Protein AF-A0A0A6F1X8-F1 (afdb_monomer_lite)

Secondary structure (DSSP, 8-state):
--HHHHHHHHHHSTTHHHHHHHHHHHHHHHHHHHHHHHHHHHHHHHHHHHHHHHHHHHHHHHHHHHHHHHHHHHHHHHHHHHHHHHHHHHHHHHHHHHHSHHHHHHS--HHHHHHHHHHHHHHTTT-TTGGGTT-------TT------

Sequence (149 aa):
MTLAGGFALLRRFWWAVPMIG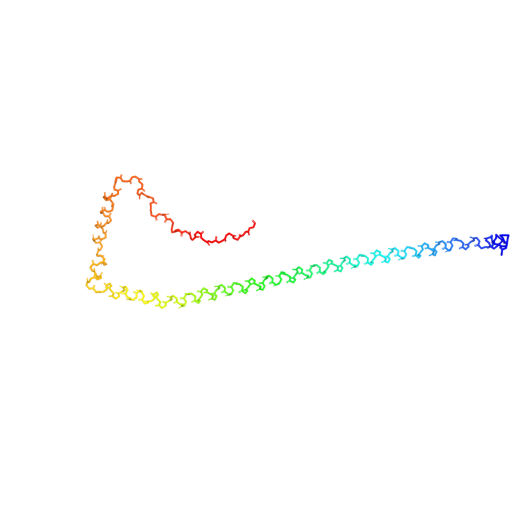LLAGLLLTRETLADRTATLKAERAAWSAEIAKAEQLRAAAETRFAVQQTTALTTFADRLASREPIILRSTDTVRTYAQTAAGRAACLPADRVRGIDALDAELFADDPAGASRGEEAVHGDADAPATGR

Radius of gyration: 46.07 Å; chains: 1; bounding box: 90×44×118 Å

Structure (mmCIF, N/CA/C/O backbone):
data_AF-A0A0A6F1X8-F1
#
_entry.id   AF-A0A0A6F1X8-F1
#
loop_
_atom_site.group_PDB
_atom_site.id
_atom_site.type_symbol
_atom_site.label_atom_id
_atom_site.label_alt_id
_atom_site.label_comp_id
_atom_site.label_asym_id
_atom_site.label_entity_id
_atom_site.label_seq_id
_atom_site.pdbx_PDB_ins_code
_atom_site.Cartn_x
_atom_site.Cartn_y
_atom_site.Cartn_z
_atom_site.occupancy
_atom_site.B_iso_or_equiv
_atom_site.auth_seq_id
_atom_site.auth_comp_id
_atom_site.auth_asym_id
_atom_site.auth_atom_id
_atom_site.pdbx_PDB_model_num
ATOM 1 N N . MET A 1 1 ? 50.960 -1.347 -53.569 1.00 51.81 1 MET A N 1
ATOM 2 C CA . MET A 1 1 ? 49.926 -0.968 -54.558 1.00 51.81 1 MET A CA 1
ATOM 3 C C . MET A 1 1 ? 50.059 0.521 -54.819 1.00 51.81 1 MET A C 1
ATOM 5 O O . MET A 1 1 ? 49.888 1.303 -53.895 1.00 51.81 1 MET A O 1
ATOM 9 N N . THR A 1 2 ? 50.502 0.908 -56.015 1.00 60.81 2 THR A N 1
ATOM 10 C CA . THR A 1 2 ? 50.775 2.311 -56.359 1.00 60.81 2 THR A CA 1
ATOM 11 C C . THR A 1 2 ? 49.469 3.108 -56.425 1.00 60.81 2 THR A C 1
ATOM 13 O O . THR A 1 2 ? 48.476 2.637 -56.981 1.00 60.81 2 THR A O 1
ATOM 16 N N . LEU A 1 3 ? 49.472 4.326 -55.872 1.00 63.28 3 LEU A N 1
ATOM 17 C CA . LEU A 1 3 ? 48.333 5.261 -55.855 1.00 63.28 3 LEU A CA 1
ATOM 18 C C . LEU A 1 3 ? 47.668 5.442 -57.238 1.00 63.28 3 LEU A C 1
ATOM 20 O O . LEU A 1 3 ? 46.455 5.618 -57.325 1.00 63.28 3 LEU A O 1
ATOM 24 N N . ALA A 1 4 ? 48.442 5.309 -58.321 1.00 65.19 4 ALA A N 1
ATOM 25 C CA . ALA A 1 4 ? 47.964 5.390 -59.702 1.00 65.19 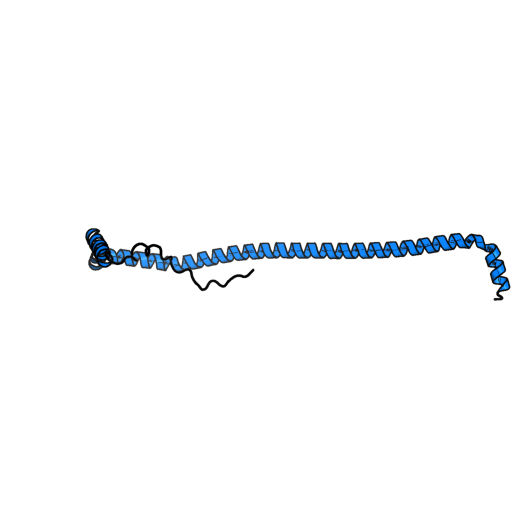4 ALA A CA 1
ATOM 26 C C . ALA A 1 4 ? 46.971 4.273 -60.096 1.00 65.19 4 ALA A C 1
ATOM 28 O O . ALA A 1 4 ? 46.006 4.536 -60.813 1.00 65.19 4 ALA A O 1
ATOM 29 N N . GLY A 1 5 ? 47.156 3.040 -59.607 1.00 67.88 5 GLY A N 1
ATOM 30 C CA . GLY A 1 5 ? 46.242 1.926 -59.896 1.00 67.88 5 GLY A CA 1
ATOM 31 C C . GLY A 1 5 ? 44.902 2.047 -59.160 1.00 67.88 5 GLY A C 1
ATOM 32 O O . GLY A 1 5 ? 43.854 1.709 -59.709 1.00 67.88 5 GLY A O 1
ATOM 33 N N . GLY A 1 6 ? 44.921 2.604 -57.943 1.00 68.56 6 GLY A N 1
ATOM 34 C CA . GLY A 1 6 ? 43.711 2.873 -57.159 1.00 68.56 6 GLY A CA 1
ATOM 35 C C . GLY A 1 6 ? 42.813 3.937 -57.798 1.00 68.56 6 GLY A C 1
ATOM 36 O O . GLY A 1 6 ? 41.596 3.770 -57.853 1.00 68.56 6 GLY A O 1
ATOM 37 N N . PHE A 1 7 ? 43.406 4.990 -58.367 1.00 71.56 7 PHE A N 1
ATOM 38 C CA . PHE A 1 7 ? 42.662 6.067 -59.030 1.00 71.56 7 PHE A CA 1
ATOM 39 C C . PHE A 1 7 ? 41.956 5.608 -60.320 1.00 71.56 7 PHE A C 1
ATOM 41 O O . PHE A 1 7 ? 40.841 6.045 -60.617 1.00 71.56 7 PHE A O 1
ATOM 48 N N . ALA A 1 8 ? 42.566 4.684 -61.071 1.00 73.62 8 ALA A N 1
ATOM 49 C CA . ALA A 1 8 ? 4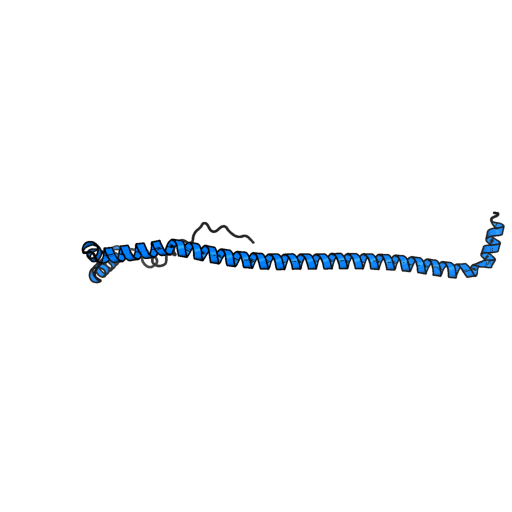1.974 4.117 -62.285 1.00 73.62 8 ALA A CA 1
ATOM 50 C C . ALA A 1 8 ? 40.720 3.270 -61.988 1.00 73.62 8 ALA A C 1
ATOM 52 O O . ALA A 1 8 ? 39.719 3.371 -62.704 1.00 73.62 8 ALA A O 1
ATOM 53 N N . LEU A 1 9 ? 40.744 2.486 -60.904 1.00 69.75 9 LEU A N 1
ATOM 54 C CA . LEU A 1 9 ? 39.585 1.723 -60.425 1.00 69.75 9 LEU A CA 1
ATOM 55 C C . LEU A 1 9 ? 38.486 2.636 -59.869 1.00 69.75 9 LEU A C 1
ATOM 57 O O . LEU A 1 9 ? 37.312 2.431 -60.179 1.00 69.75 9 LEU A O 1
ATOM 61 N N . LEU A 1 10 ? 38.855 3.685 -59.128 1.00 74.94 10 LEU A N 1
ATOM 62 C CA . LEU A 1 10 ? 37.907 4.662 -58.588 1.00 74.94 10 LEU A CA 1
ATOM 63 C C . LEU A 1 10 ? 37.135 5.385 -59.703 1.00 74.94 10 LEU A C 1
ATOM 65 O O . LEU A 1 10 ? 35.918 5.522 -59.618 1.00 74.94 10 LEU A O 1
ATOM 69 N N . ARG A 1 11 ? 37.807 5.766 -60.799 1.00 76.88 11 ARG A N 1
ATOM 70 C CA . ARG A 1 11 ? 37.149 6.362 -61.977 1.00 76.88 11 ARG A CA 1
ATOM 71 C C . ARG A 1 11 ? 36.196 5.384 -62.673 1.00 76.88 11 ARG A C 1
ATOM 73 O O . ARG A 1 11 ? 35.157 5.790 -63.188 1.00 76.88 11 ARG A O 1
ATOM 80 N N . ARG A 1 12 ? 36.537 4.091 -62.693 1.00 77.31 12 ARG A N 1
ATOM 81 C CA . ARG A 1 12 ? 35.732 3.033 -63.328 1.00 77.31 12 ARG A CA 1
ATOM 82 C C . ARG A 1 12 ? 34.473 2.682 -62.526 1.00 77.31 12 ARG A C 1
ATOM 84 O O . ARG A 1 12 ? 33.448 2.375 -63.136 1.00 77.31 12 ARG A O 1
ATOM 91 N N . PHE A 1 13 ? 34.548 2.750 -61.198 1.00 79.94 13 PHE A N 1
ATOM 92 C CA . PHE A 1 13 ? 33.480 2.366 -60.266 1.00 79.94 13 PHE A CA 1
ATOM 93 C C . PHE A 1 13 ? 32.862 3.545 -59.501 1.00 79.94 13 PHE A C 1
ATOM 95 O O . PHE A 1 13 ? 32.162 3.341 -58.515 1.00 79.94 13 PHE A O 1
ATOM 102 N N . TRP A 1 14 ? 33.062 4.784 -59.958 1.00 80.56 14 TRP A N 1
ATOM 103 C CA . TRP A 1 14 ? 32.559 5.978 -59.266 1.00 80.56 14 TRP A CA 1
ATOM 104 C C . TRP A 1 14 ? 31.024 5.980 -59.078 1.00 80.56 14 TRP A C 1
ATOM 106 O O . TRP A 1 14 ? 30.517 6.499 -58.091 1.00 80.56 14 TRP A O 1
ATOM 116 N N . TRP A 1 15 ? 30.285 5.316 -59.970 1.00 83.88 15 TRP A N 1
ATOM 117 C CA . TRP A 1 15 ? 28.833 5.109 -59.892 1.00 83.88 15 TRP A CA 1
ATOM 118 C C . TRP A 1 15 ? 28.400 4.130 -58.786 1.00 83.88 15 TRP A C 1
ATOM 120 O O . TRP A 1 15 ? 27.236 4.132 -58.397 1.00 83.88 15 TRP A O 1
ATOM 130 N N . ALA A 1 16 ? 29.311 3.314 -58.244 1.00 85.19 16 ALA A N 1
ATOM 131 C CA . ALA A 1 16 ? 29.035 2.438 -57.104 1.00 85.19 16 ALA A CA 1
ATOM 132 C C . ALA A 1 16 ? 29.093 3.189 -55.760 1.00 85.19 16 ALA A C 1
ATOM 134 O O . ALA A 1 16 ? 28.493 2.747 -54.783 1.00 85.19 16 ALA A O 1
ATOM 135 N N . VAL A 1 17 ? 29.762 4.347 -55.712 1.00 85.31 17 VAL A N 1
ATOM 136 C CA . VAL A 1 17 ? 29.858 5.207 -54.521 1.00 85.31 17 VAL A CA 1
ATOM 137 C C . VAL A 1 17 ? 28.481 5.607 -53.964 1.00 85.31 17 VAL A C 1
ATOM 139 O O . VAL A 1 17 ? 28.274 5.404 -52.766 1.00 85.31 17 VAL A O 1
ATOM 142 N N . PRO A 1 18 ? 27.504 6.099 -54.759 1.00 87.62 18 PRO A N 1
ATOM 143 C CA . PRO A 1 18 ? 26.174 6.407 -54.230 1.00 87.62 18 PRO A CA 1
ATOM 144 C C . PRO A 1 18 ? 25.439 5.165 -53.705 1.00 87.62 18 PRO A C 1
ATOM 146 O O . PRO A 1 18 ? 24.773 5.252 -52.678 1.00 87.62 18 PRO A O 1
ATOM 149 N N . MET A 1 19 ? 25.596 3.997 -54.341 1.00 89.56 19 MET A N 1
ATOM 150 C CA . MET A 1 19 ? 24.977 2.749 -53.868 1.00 89.56 19 MET A CA 1
ATOM 151 C C . MET A 1 19 ? 25.560 2.284 -52.530 1.00 89.56 19 MET A C 1
ATOM 153 O O . MET A 1 19 ? 24.812 1.868 -51.645 1.00 89.56 19 MET A O 1
ATOM 157 N N . ILE A 1 20 ? 26.879 2.396 -52.351 1.00 90.38 20 ILE A N 1
ATOM 158 C CA . ILE A 1 20 ? 27.543 2.097 -51.075 1.00 90.38 20 ILE A CA 1
ATOM 159 C C . ILE A 1 20 ? 27.103 3.098 -49.999 1.00 90.38 20 ILE A C 1
ATOM 161 O O . ILE A 1 20 ? 26.813 2.690 -48.878 1.00 90.38 20 ILE A O 1
ATOM 165 N N . GLY A 1 21 ? 26.984 4.385 -50.341 1.00 90.38 21 GLY A N 1
ATOM 166 C CA . GLY A 1 21 ? 26.470 5.412 -49.431 1.00 90.38 21 GLY A CA 1
ATOM 167 C C . GLY A 1 21 ? 25.035 5.136 -48.972 1.00 90.38 21 GLY A C 1
ATOM 168 O O . GLY A 1 21 ? 24.741 5.245 -47.784 1.00 90.38 21 GLY A O 1
ATOM 169 N N . LEU A 1 22 ? 24.158 4.707 -49.886 1.00 92.50 22 LEU A N 1
ATOM 170 C CA . LEU A 1 22 ? 22.786 4.309 -49.556 1.00 92.50 22 LEU A CA 1
ATOM 171 C C . LEU A 1 22 ? 22.745 3.067 -48.659 1.00 92.50 22 LEU A C 1
ATOM 173 O O . LEU A 1 22 ? 21.994 3.052 -47.687 1.00 92.50 22 LEU A O 1
ATOM 177 N N . LEU A 1 23 ? 23.564 2.049 -48.941 1.00 93.56 23 LEU A N 1
ATOM 178 C CA . LEU A 1 23 ? 23.674 0.857 -48.093 1.00 93.56 23 LEU A CA 1
ATOM 179 C C . LEU A 1 23 ? 24.173 1.203 -46.687 1.00 93.56 23 LEU A C 1
ATOM 181 O O . LEU A 1 23 ? 23.582 0.756 -45.707 1.00 93.56 23 LEU A O 1
ATOM 185 N N . ALA A 1 24 ? 25.214 2.030 -46.582 1.00 92.75 24 ALA A N 1
ATOM 186 C CA . ALA A 1 24 ? 25.735 2.489 -45.299 1.00 92.75 24 ALA A CA 1
ATOM 187 C C . ALA A 1 24 ? 24.686 3.307 -44.526 1.00 92.75 24 ALA A C 1
ATOM 189 O O . ALA A 1 24 ? 24.455 3.055 -43.345 1.00 92.75 24 ALA A O 1
ATOM 190 N N . GLY A 1 25 ? 23.986 4.227 -45.197 1.00 91.94 25 GLY A N 1
ATOM 191 C CA . GLY A 1 25 ? 22.889 4.990 -44.596 1.00 91.94 25 GLY A CA 1
ATOM 192 C C . GLY A 1 25 ? 21.735 4.100 -44.121 1.00 91.94 25 GLY A C 1
ATOM 193 O O . GLY A 1 25 ? 21.184 4.312 -43.040 1.00 91.94 25 GLY A O 1
ATOM 194 N N . LEU A 1 26 ? 21.396 3.057 -44.881 1.00 93.81 26 LEU A N 1
ATOM 195 C CA . LEU A 1 26 ? 20.362 2.093 -44.508 1.00 93.81 26 LEU A CA 1
ATOM 196 C C . LEU A 1 26 ? 20.770 1.243 -43.294 1.00 93.81 26 LEU A C 1
ATOM 198 O O . LEU A 1 26 ? 19.931 0.952 -42.445 1.00 93.81 26 LEU A O 1
ATOM 202 N N . LEU A 1 27 ? 22.046 0.868 -43.179 1.00 92.62 27 LEU A N 1
ATOM 203 C CA . LEU A 1 27 ? 22.554 0.152 -42.006 1.00 92.62 27 LEU A CA 1
ATOM 204 C C . LEU A 1 27 ? 22.524 1.038 -40.754 1.00 92.62 27 LEU A C 1
ATOM 206 O O . LEU A 1 27 ? 21.942 0.637 -39.749 1.00 92.62 27 LEU A O 1
ATOM 210 N N . LEU A 1 28 ? 23.023 2.273 -40.845 1.00 91.75 28 LEU A N 1
ATOM 211 C CA . LEU A 1 28 ? 23.018 3.221 -39.722 1.00 91.75 28 LEU A CA 1
ATOM 212 C C . LEU A 1 28 ? 21.596 3.550 -39.244 1.00 91.75 28 LEU A C 1
ATOM 214 O O . LEU A 1 28 ? 21.311 3.607 -38.046 1.00 91.75 28 LEU A O 1
ATOM 218 N N . THR A 1 29 ? 20.660 3.746 -40.174 1.00 92.19 29 THR A N 1
ATOM 219 C CA . THR A 1 29 ? 19.255 3.996 -39.815 1.00 92.19 29 THR A CA 1
ATOM 220 C C . THR A 1 29 ? 18.595 2.770 -39.187 1.00 92.19 29 THR A C 1
ATOM 222 O O . THR A 1 29 ? 17.791 2.917 -38.270 1.00 92.19 29 THR A O 1
ATOM 225 N N . ARG A 1 30 ? 18.955 1.552 -39.606 1.00 93.06 30 ARG A N 1
ATOM 226 C CA . ARG A 1 30 ? 18.463 0.321 -38.971 1.00 93.06 30 ARG A CA 1
ATOM 227 C C . ARG A 1 30 ? 18.988 0.135 -37.556 1.00 93.06 30 ARG A C 1
ATOM 229 O O . ARG A 1 30 ? 18.195 -0.217 -36.688 1.00 93.06 30 ARG A O 1
ATOM 236 N N . GLU A 1 31 ? 20.269 0.391 -37.319 1.00 90.88 31 GLU A N 1
ATOM 237 C CA . GLU A 1 31 ? 20.866 0.305 -35.980 1.00 90.88 31 GLU A CA 1
ATOM 238 C C . GLU A 1 31 ? 20.232 1.323 -35.030 1.00 90.88 31 GLU A C 1
ATOM 240 O O . GLU A 1 31 ? 19.719 0.957 -33.977 1.00 90.88 31 GLU A O 1
ATOM 245 N N . THR A 1 32 ? 20.123 2.583 -35.456 1.00 90.81 32 THR A N 1
ATOM 246 C CA . THR A 1 32 ? 19.490 3.631 -34.635 1.00 90.81 32 THR A CA 1
ATOM 247 C C . THR A 1 32 ? 18.010 3.361 -34.352 1.00 90.81 32 THR A C 1
ATOM 249 O O . THR A 1 32 ? 17.517 3.681 -33.268 1.00 90.81 32 THR A O 1
ATOM 252 N N . LEU A 1 33 ? 17.278 2.761 -35.298 1.00 92.06 33 LEU A N 1
ATOM 253 C CA . LEU A 1 33 ? 15.909 2.306 -35.057 1.00 92.06 33 LEU A CA 1
ATOM 254 C C . LEU A 1 33 ? 15.870 1.124 -34.083 1.00 92.06 33 LEU A C 1
ATOM 256 O O . LEU A 1 33 ? 15.033 1.126 -33.179 1.00 92.06 33 LEU A O 1
ATOM 260 N N . ALA A 1 34 ? 16.763 0.144 -34.231 1.00 93.44 34 ALA A N 1
ATOM 261 C CA . ALA A 1 34 ? 16.851 -0.997 -33.327 1.00 93.44 34 ALA A CA 1
ATOM 262 C C . ALA A 1 34 ? 17.110 -0.535 -31.887 1.00 93.44 34 ALA A C 1
ATOM 264 O O . ALA A 1 34 ? 16.333 -0.897 -31.001 1.00 93.44 34 ALA A O 1
ATOM 265 N N . ASP A 1 35 ? 18.081 0.355 -31.679 1.00 93.31 35 ASP A N 1
ATOM 266 C CA . ASP A 1 35 ? 18.409 0.918 -30.367 1.00 93.31 35 ASP A CA 1
ATOM 267 C C . ASP A 1 35 ? 17.214 1.641 -29.743 1.00 93.31 35 ASP A C 1
ATOM 269 O O . ASP A 1 35 ? 16.809 1.335 -28.623 1.00 93.31 35 ASP A O 1
ATOM 273 N N . ARG A 1 36 ? 16.560 2.541 -30.490 1.00 93.06 36 ARG A N 1
ATOM 274 C CA . ARG A 1 36 ? 15.372 3.255 -29.989 1.00 93.06 36 ARG A CA 1
ATOM 275 C C . ARG A 1 36 ? 14.239 2.300 -29.630 1.00 93.06 36 ARG A C 1
ATOM 277 O O . ARG A 1 36 ? 13.578 2.482 -28.610 1.00 93.06 36 ARG A O 1
ATOM 284 N N . THR A 1 37 ? 13.999 1.279 -30.453 1.00 95.06 37 THR A N 1
ATOM 285 C CA . THR A 1 37 ? 12.957 0.288 -30.153 1.00 95.06 37 THR A CA 1
ATOM 286 C C . THR A 1 37 ? 13.312 -0.579 -28.950 1.00 95.06 37 THR A C 1
ATOM 288 O O . THR A 1 37 ? 12.406 -0.950 -28.204 1.00 95.06 37 THR A O 1
ATOM 291 N N . ALA A 1 38 ? 14.594 -0.881 -28.734 1.00 94.69 38 ALA A N 1
ATOM 292 C CA . ALA A 1 38 ? 15.065 -1.602 -27.559 1.00 94.69 38 ALA A CA 1
ATOM 293 C C . ALA A 1 38 ? 14.863 -0.766 -26.289 1.00 94.69 38 ALA A C 1
ATOM 295 O O . ALA A 1 38 ? 14.270 -1.266 -25.333 1.00 94.69 38 ALA A O 1
ATOM 296 N N . THR A 1 39 ? 15.235 0.517 -26.312 1.00 95.06 39 THR A N 1
ATOM 297 C CA . THR A 1 39 ? 15.028 1.440 -25.186 1.00 95.06 39 THR A CA 1
ATOM 298 C C . THR A 1 39 ? 13.548 1.596 -24.852 1.00 95.06 39 THR A C 1
ATOM 300 O O . THR A 1 39 ? 13.155 1.374 -23.713 1.00 95.06 39 THR A O 1
ATOM 303 N N . LEU A 1 40 ? 12.690 1.854 -25.846 1.00 95.44 40 LEU A N 1
ATOM 304 C CA . LEU A 1 40 ? 11.245 1.981 -25.612 1.00 95.44 40 LEU A CA 1
ATOM 305 C C . LEU A 1 40 ? 10.616 0.685 -25.080 1.00 95.44 40 LEU A C 1
ATOM 307 O O . LEU A 1 40 ? 9.675 0.728 -24.286 1.00 95.44 40 LEU A O 1
ATOM 311 N N . LYS A 1 41 ? 11.103 -0.485 -25.515 1.00 96.00 41 LYS A N 1
ATOM 312 C CA . LYS A 1 41 ? 10.662 -1.774 -24.961 1.00 96.00 41 LYS A CA 1
ATOM 313 C C . LYS A 1 41 ? 11.104 -1.933 -23.509 1.00 96.00 41 LYS A C 1
ATOM 315 O O . LYS A 1 41 ? 10.295 -2.380 -22.701 1.00 96.00 41 LYS A O 1
ATOM 320 N N . ALA A 1 42 ? 12.340 -1.561 -23.184 1.00 95.56 42 ALA A N 1
ATOM 321 C CA . ALA A 1 42 ? 12.860 -1.613 -21.822 1.00 95.56 42 ALA A CA 1
ATOM 322 C C . ALA A 1 42 ? 12.089 -0.667 -20.888 1.00 95.56 42 ALA A C 1
ATOM 324 O O . ALA A 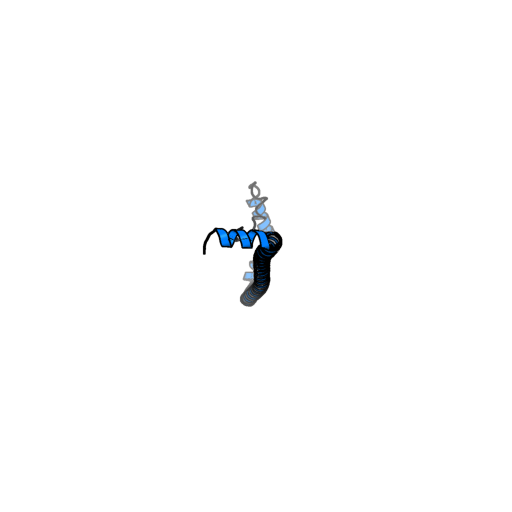1 42 ? 11.669 -1.088 -19.813 1.00 95.56 42 ALA A O 1
ATOM 325 N N . GLU A 1 43 ? 11.814 0.563 -21.326 1.00 96.00 43 GLU A N 1
ATOM 326 C CA . GLU A 1 43 ? 11.013 1.538 -20.575 1.00 96.00 43 GLU A CA 1
ATOM 327 C C . GLU A 1 43 ? 9.584 1.042 -20.339 1.00 96.00 43 GLU A C 1
ATOM 329 O O . GLU A 1 43 ? 9.094 1.077 -19.211 1.00 96.00 43 GLU A O 1
ATOM 334 N N . ARG A 1 44 ? 8.918 0.503 -21.371 1.00 96.56 44 ARG A N 1
ATOM 335 C CA . ARG A 1 44 ? 7.576 -0.082 -21.210 1.00 96.56 44 ARG A CA 1
ATOM 336 C C . ARG A 1 44 ? 7.577 -1.281 -20.272 1.00 96.56 44 ARG A C 1
ATOM 338 O O . ARG A 1 44 ? 6.655 -1.414 -19.472 1.00 96.56 44 ARG A O 1
ATOM 345 N N . ALA A 1 45 ? 8.589 -2.142 -20.361 1.00 96.06 45 ALA A N 1
ATOM 346 C CA . ALA A 1 45 ? 8.721 -3.286 -19.469 1.00 96.06 45 ALA A CA 1
ATOM 347 C C . ALA A 1 45 ? 8.911 -2.825 -18.016 1.00 96.06 45 ALA A C 1
ATOM 349 O O . ALA A 1 45 ? 8.203 -3.312 -17.134 1.00 96.06 45 ALA A O 1
ATOM 350 N N . ALA A 1 46 ? 9.783 -1.841 -17.777 1.00 95.94 46 ALA A N 1
ATOM 351 C CA . ALA A 1 46 ? 9.996 -1.251 -16.458 1.00 95.94 46 ALA A CA 1
ATOM 352 C C . ALA A 1 46 ? 8.703 -0.640 -15.898 1.00 95.94 46 ALA A C 1
ATOM 354 O O . ALA A 1 46 ? 8.289 -0.996 -14.796 1.00 95.94 46 ALA A O 1
ATOM 355 N N . TRP A 1 47 ? 8.004 0.173 -16.694 1.00 95.00 47 TRP A N 1
ATOM 356 C CA . TRP A 1 47 ? 6.742 0.792 -16.287 1.00 95.00 47 TRP A CA 1
ATOM 357 C C . TRP A 1 47 ? 5.648 -0.244 -15.993 1.00 95.00 47 TRP A C 1
ATOM 359 O O . TRP A 1 47 ? 4.958 -0.162 -14.979 1.00 95.00 47 TRP A O 1
ATOM 369 N N . SER A 1 48 ? 5.528 -1.283 -16.826 1.00 96.19 48 SER A N 1
ATOM 370 C CA . SER A 1 48 ? 4.575 -2.374 -16.579 1.00 96.19 48 SER A CA 1
ATOM 371 C C . SER A 1 48 ? 4.900 -3.162 -15.305 1.00 96.19 48 SER A C 1
ATOM 373 O O . SER A 1 48 ? 3.993 -3.545 -14.567 1.00 96.19 48 SER A O 1
ATOM 375 N N . ALA A 1 49 ? 6.187 -3.357 -15.001 1.00 96.25 49 ALA A N 1
ATOM 376 C CA . ALA A 1 49 ? 6.621 -4.017 -13.778 1.00 96.25 49 ALA A CA 1
ATOM 377 C C . ALA A 1 49 ? 6.347 -3.153 -12.537 1.00 96.25 49 ALA A C 1
ATOM 379 O O . ALA A 1 49 ? 5.996 -3.690 -11.487 1.00 96.25 49 ALA A O 1
ATOM 380 N N . GLU A 1 50 ? 6.480 -1.830 -12.640 1.00 96.06 50 GLU A N 1
ATOM 381 C CA . GLU A 1 50 ? 6.115 -0.897 -11.569 1.00 96.06 50 GLU A CA 1
ATOM 382 C C . GLU A 1 50 ? 4.611 -0.910 -11.289 1.00 96.06 50 GLU A C 1
ATOM 384 O O . GLU A 1 50 ? 4.217 -0.993 -10.125 1.00 96.06 50 GLU A O 1
ATOM 389 N N . ILE A 1 51 ? 3.775 -0.921 -12.332 1.00 96.25 51 ILE A N 1
ATOM 390 C CA . ILE A 1 51 ? 2.318 -1.053 -12.181 1.00 96.25 51 ILE A CA 1
ATOM 391 C C . ILE A 1 51 ? 1.966 -2.374 -11.507 1.00 96.25 51 ILE A C 1
ATOM 393 O O . ILE A 1 51 ? 1.245 -2.372 -10.512 1.00 96.25 51 ILE A O 1
ATOM 397 N N . ALA A 1 52 ? 2.522 -3.490 -11.984 1.00 96.56 52 ALA A N 1
ATOM 398 C CA . ALA A 1 52 ? 2.257 -4.803 -11.402 1.00 96.56 52 ALA A CA 1
ATOM 399 C C . ALA A 1 52 ? 2.667 -4.867 -9.919 1.00 96.56 52 ALA A C 1
ATOM 401 O O . ALA A 1 52 ? 1.935 -5.408 -9.089 1.00 96.56 52 ALA A O 1
ATOM 402 N N . LYS A 1 53 ? 3.808 -4.267 -9.550 1.00 96.00 53 LYS A N 1
ATOM 403 C CA . LYS A 1 53 ? 4.222 -4.140 -8.142 1.00 96.00 53 LYS A CA 1
ATOM 404 C C . LYS A 1 53 ? 3.251 -3.273 -7.341 1.00 96.00 53 LYS A C 1
ATOM 406 O O . LYS A 1 53 ? 2.907 -3.633 -6.218 1.00 96.00 53 LYS A O 1
ATOM 411 N N . ALA A 1 54 ? 2.800 -2.148 -7.892 1.00 95.06 54 ALA A N 1
ATOM 412 C CA . ALA A 1 54 ? 1.842 -1.273 -7.223 1.00 95.06 54 ALA A CA 1
ATOM 413 C C . ALA A 1 54 ? 0.491 -1.972 -6.994 1.00 95.06 54 ALA A C 1
ATOM 415 O O . ALA A 1 54 ? -0.085 -1.850 -5.914 1.00 95.06 54 ALA A O 1
ATOM 416 N N . GLU A 1 55 ? 0.009 -2.747 -7.966 1.00 96.62 55 GLU A N 1
ATOM 417 C CA . GLU A 1 55 ? -1.203 -3.564 -7.833 1.00 96.62 55 GLU A CA 1
ATOM 418 C C . GLU A 1 55 ? -1.044 -4.651 -6.766 1.00 96.62 55 GLU A C 1
ATOM 420 O O . GLU A 1 55 ? -1.916 -4.798 -5.909 1.00 96.62 55 GLU A O 1
ATOM 425 N N . GLN A 1 56 ? 0.097 -5.347 -6.739 1.00 96.06 56 GLN A N 1
ATOM 426 C CA . GLN A 1 56 ? 0.402 -6.316 -5.682 1.00 96.06 56 GLN A CA 1
ATOM 427 C C . GLN A 1 56 ? 0.407 -5.669 -4.293 1.00 96.06 56 GLN A C 1
ATOM 429 O O . GLN A 1 56 ? -0.144 -6.236 -3.350 1.00 96.06 56 GLN A O 1
ATOM 434 N N . LEU A 1 57 ? 0.990 -4.474 -4.155 1.00 96.25 57 LEU A N 1
ATOM 435 C CA . LEU A 1 57 ? 0.992 -3.737 -2.890 1.00 96.25 57 LEU A CA 1
ATOM 436 C C . LEU A 1 57 ? -0.419 -3.316 -2.467 1.00 96.25 57 LEU A C 1
ATOM 438 O O . LEU A 1 57 ? -0.735 -3.405 -1.281 1.00 96.25 57 LEU A O 1
ATOM 442 N N . ARG A 1 58 ? -1.276 -2.904 -3.410 1.00 95.62 58 ARG A N 1
ATOM 443 C CA . ARG A 1 58 ? -2.686 -2.580 -3.131 1.00 95.62 58 ARG A CA 1
ATOM 444 C C . ARG A 1 58 ? -3.458 -3.809 -2.656 1.00 95.62 58 ARG A C 1
ATOM 446 O O . ARG A 1 58 ? -4.037 -3.761 -1.577 1.00 95.62 58 ARG A O 1
ATOM 453 N N . ALA A 1 59 ? -3.370 -4.929 -3.371 1.00 95.31 59 ALA A N 1
ATOM 454 C CA . ALA A 1 59 ? -4.025 -6.175 -2.967 1.00 95.31 59 ALA A CA 1
ATOM 455 C C . ALA A 1 59 ? -3.510 -6.687 -1.603 1.00 95.31 59 ALA A C 1
ATOM 457 O O . ALA A 1 59 ? -4.277 -7.141 -0.749 1.00 95.31 59 ALA A O 1
ATOM 458 N N . ALA A 1 60 ? -2.205 -6.565 -1.346 1.00 95.56 60 ALA A N 1
ATOM 459 C CA . ALA A 1 60 ? -1.618 -6.902 -0.050 1.00 95.56 60 ALA A CA 1
ATOM 460 C C . ALA A 1 60 ? -2.100 -5.963 1.073 1.00 95.56 60 ALA A C 1
ATOM 462 O O . ALA A 1 60 ? -2.271 -6.396 2.212 1.00 95.56 60 ALA A O 1
ATOM 463 N N . ALA A 1 61 ? -2.327 -4.682 0.779 1.00 94.38 61 ALA A N 1
ATOM 464 C CA . ALA A 1 61 ? -2.871 -3.734 1.746 1.00 94.38 61 ALA A CA 1
ATOM 465 C C . ALA A 1 61 ? -4.348 -4.027 2.055 1.00 94.38 61 ALA A C 1
ATOM 467 O O . ALA A 1 61 ? -4.725 -4.051 3.225 1.00 94.38 61 ALA A O 1
ATOM 468 N N . GLU A 1 62 ? -5.159 -4.320 1.037 1.00 96.00 62 GLU A N 1
ATOM 469 C CA . GLU A 1 62 ? -6.575 -4.683 1.191 1.00 96.00 62 GLU A CA 1
ATOM 470 C C . GLU A 1 62 ? -6.749 -5.949 2.039 1.00 96.00 62 GLU A C 1
ATOM 472 O O . GLU A 1 62 ? -7.539 -5.968 2.984 1.00 96.00 62 GLU A O 1
ATOM 477 N N . THR A 1 63 ? -5.952 -6.986 1.769 1.00 94.81 63 THR A N 1
ATOM 478 C CA . THR A 1 63 ? -5.980 -8.233 2.553 1.00 94.81 63 THR A CA 1
ATOM 479 C C . THR A 1 63 ? -5.554 -8.007 4.003 1.00 94.81 63 THR A C 1
ATOM 481 O O . THR A 1 63 ? -6.219 -8.489 4.920 1.00 94.81 63 THR A O 1
ATOM 484 N N . ARG A 1 64 ? -4.495 -7.222 4.247 1.00 93.62 64 ARG A N 1
ATOM 485 C CA . ARG A 1 64 ? -4.080 -6.846 5.611 1.00 93.62 64 ARG A CA 1
ATOM 486 C C . ARG A 1 64 ? -5.161 -6.059 6.339 1.00 93.62 64 ARG A C 1
ATOM 488 O O . ARG A 1 64 ? -5.394 -6.320 7.514 1.00 93.62 64 ARG A O 1
ATOM 495 N N . PHE A 1 65 ? -5.820 -5.127 5.660 1.00 93.50 65 PHE A N 1
ATOM 496 C CA . PHE A 1 65 ? -6.886 -4.330 6.257 1.00 93.50 65 PHE A CA 1
ATOM 497 C C . PHE A 1 65 ? -8.096 -5.192 6.632 1.00 93.50 65 PHE A C 1
ATOM 499 O O . PHE A 1 65 ? -8.624 -5.053 7.735 1.00 93.50 65 PHE A O 1
ATOM 506 N N . ALA A 1 66 ? -8.483 -6.141 5.774 1.00 92.31 66 ALA A N 1
ATOM 507 C CA . ALA A 1 66 ? -9.534 -7.106 6.090 1.00 92.31 66 ALA A CA 1
ATOM 508 C C . ALA A 1 66 ? -9.178 -7.949 7.328 1.00 92.31 66 ALA A C 1
ATOM 510 O O . ALA A 1 66 ? -9.984 -8.055 8.250 1.00 92.31 66 ALA A O 1
ATOM 511 N N . VAL A 1 67 ? -7.947 -8.471 7.401 1.00 94.56 67 VAL A N 1
ATOM 512 C CA . VAL A 1 67 ? -7.465 -9.237 8.566 1.00 94.56 67 VAL A CA 1
ATOM 513 C C . VAL A 1 67 ? -7.440 -8.384 9.836 1.00 94.56 67 VAL A C 1
ATOM 515 O O . VAL A 1 67 ? -7.807 -8.861 10.910 1.00 94.56 67 VAL A O 1
ATOM 518 N N . GLN A 1 68 ? -7.030 -7.119 9.742 1.00 92.06 68 GLN A N 1
ATOM 519 C CA . GLN A 1 68 ? -7.036 -6.203 10.885 1.00 92.06 68 GLN A CA 1
ATOM 520 C C . GLN A 1 68 ? -8.454 -5.959 11.404 1.00 92.06 68 GLN A C 1
ATOM 522 O O . GLN A 1 68 ? -8.669 -6.032 12.613 1.00 92.06 68 GLN A O 1
ATOM 527 N N . GLN A 1 69 ? -9.427 -5.738 10.515 1.00 94.06 69 GLN A N 1
ATOM 528 C CA . GLN A 1 69 ? -10.828 -5.577 10.910 1.00 94.06 69 GLN A CA 1
ATOM 529 C C . GLN A 1 69 ? -11.371 -6.825 11.603 1.00 94.06 69 GLN A C 1
ATOM 531 O O . GLN A 1 69 ? -11.952 -6.721 12.684 1.00 94.06 69 GLN A O 1
ATOM 536 N N . THR A 1 70 ? -11.151 -8.010 11.026 1.00 93.44 70 THR A N 1
ATOM 537 C CA . THR A 1 70 ? -11.632 -9.254 11.638 1.00 93.44 70 THR A CA 1
ATOM 538 C C . THR A 1 70 ? -10.971 -9.489 12.991 1.00 93.44 70 THR A C 1
ATOM 540 O O . THR A 1 70 ? -11.658 -9.835 13.942 1.00 93.44 70 THR A O 1
ATOM 543 N N . THR A 1 71 ? -9.668 -9.220 13.111 1.00 93.88 71 THR A N 1
ATOM 544 C CA . THR A 1 71 ? -8.921 -9.369 14.372 1.00 93.88 71 THR A CA 1
ATOM 545 C C . THR A 1 71 ? -9.405 -8.390 15.444 1.00 93.88 71 THR A C 1
ATOM 547 O O . THR A 1 71 ? -9.499 -8.741 16.621 1.00 93.88 71 THR A O 1
ATOM 550 N N . ALA A 1 72 ? -9.731 -7.154 15.060 1.00 91.50 72 ALA A N 1
ATOM 551 C CA . ALA A 1 72 ? -10.280 -6.165 15.981 1.00 91.50 72 ALA A CA 1
ATOM 552 C C . ALA A 1 72 ? -11.658 -6.599 16.504 1.00 91.50 72 ALA A C 1
ATOM 554 O O . ALA A 1 72 ? -11.906 -6.533 17.709 1.00 91.50 72 ALA A O 1
ATOM 555 N N . LEU A 1 73 ? -12.524 -7.104 15.617 1.00 93.75 73 LEU A N 1
ATOM 556 C CA . LEU A 1 73 ? -13.846 -7.610 15.988 1.00 93.75 73 LEU A CA 1
ATOM 557 C C . LEU A 1 73 ? -13.760 -8.836 16.902 1.00 93.75 73 LEU A C 1
ATOM 559 O O . LEU A 1 73 ? -14.461 -8.878 17.912 1.00 93.75 73 LEU A O 1
ATOM 563 N N . THR A 1 74 ? -12.883 -9.799 16.602 1.00 93.81 74 THR A N 1
ATOM 564 C CA . THR A 1 74 ? -12.694 -10.977 17.464 1.00 93.81 74 THR A CA 1
ATOM 565 C C . THR A 1 74 ? -12.164 -10.569 18.833 1.00 93.81 74 THR A C 1
ATOM 567 O O . THR A 1 74 ? -12.721 -10.968 19.848 1.00 93.81 74 THR A O 1
ATOM 570 N N . THR A 1 75 ? -11.174 -9.674 18.878 1.00 93.75 75 THR A N 1
ATOM 571 C CA . THR A 1 75 ? -10.620 -9.168 20.143 1.00 93.75 75 THR A CA 1
ATOM 572 C C . THR A 1 75 ? -11.683 -8.453 20.980 1.00 93.75 75 THR A C 1
ATOM 574 O O . THR A 1 75 ? -11.714 -8.595 22.203 1.00 93.75 75 THR A O 1
ATOM 577 N N . PHE A 1 76 ? -12.560 -7.667 20.348 1.00 91.50 76 PHE A N 1
ATOM 578 C CA . PHE A 1 76 ? -13.663 -7.012 21.047 1.00 91.50 76 PHE A CA 1
ATOM 579 C C . PHE A 1 76 ? -14.669 -8.031 21.595 1.00 91.50 76 PHE A C 1
ATOM 581 O O . PHE A 1 76 ? -15.055 -7.931 22.760 1.00 91.50 76 PHE A O 1
ATOM 588 N N . ALA A 1 77 ? -15.043 -9.032 20.794 1.00 94.25 77 ALA A N 1
ATOM 589 C CA . ALA A 1 77 ? -15.934 -10.106 21.222 1.00 94.25 77 ALA A CA 1
ATOM 590 C C . ALA A 1 77 ? -15.349 -10.894 22.408 1.00 94.25 77 ALA A C 1
ATOM 592 O O . ALA A 1 77 ? -16.051 -11.115 23.392 1.00 94.25 77 ALA A O 1
ATOM 593 N N . ASP A 1 78 ? -14.054 -11.215 22.380 1.00 94.31 78 ASP A N 1
ATOM 594 C CA . ASP A 1 78 ? -13.362 -11.913 23.473 1.00 94.31 78 ASP A CA 1
ATOM 595 C C . ASP A 1 78 ? -13.332 -11.077 24.765 1.00 94.31 78 ASP A C 1
ATOM 597 O O . ASP A 1 78 ? -13.563 -11.573 25.877 1.00 94.31 78 ASP A O 1
ATOM 601 N N . ARG A 1 79 ? -13.090 -9.764 24.644 1.00 92.00 79 ARG A N 1
ATOM 602 C CA . ARG A 1 79 ? -13.162 -8.833 25.783 1.00 92.00 79 ARG A CA 1
ATOM 603 C C . ARG A 1 79 ? -14.577 -8.720 26.346 1.00 92.00 79 ARG A C 1
ATOM 605 O O . ARG A 1 79 ? -14.729 -8.572 27.556 1.00 92.00 79 ARG A O 1
ATOM 612 N N . LEU A 1 80 ? -15.602 -8.774 25.500 1.00 92.62 80 LEU A N 1
ATOM 613 C CA . LEU A 1 80 ? -16.988 -8.743 25.954 1.00 92.62 80 LEU A CA 1
ATOM 614 C C . LEU A 1 80 ? -17.351 -10.047 26.670 1.00 92.62 80 LEU A C 1
ATOM 616 O O . LEU A 1 80 ? -17.822 -9.995 27.804 1.00 92.62 80 LEU A O 1
ATOM 620 N N . ALA A 1 81 ? -17.035 -11.195 26.068 1.00 93.50 81 ALA A N 1
ATOM 621 C CA . ALA A 1 81 ? -17.297 -12.515 26.636 1.00 93.50 81 ALA A CA 1
ATOM 622 C C . ALA A 1 81 ? -16.601 -12.717 27.994 1.00 93.50 81 ALA A C 1
ATOM 624 O O . ALA A 1 81 ? -17.169 -13.305 28.911 1.00 93.50 81 ALA A O 1
ATOM 625 N N . SER A 1 82 ? -15.387 -12.182 28.167 1.00 91.50 82 SER A N 1
ATOM 626 C CA . SER A 1 82 ? -14.680 -12.232 29.457 1.00 91.50 82 SER A CA 1
ATOM 627 C C . SER A 1 82 ? -15.278 -11.310 30.529 1.00 91.50 82 SER A C 1
ATOM 629 O O . SER A 1 82 ? -15.176 -11.614 31.720 1.00 91.50 82 SER A O 1
ATOM 631 N N . ARG A 1 83 ? -15.924 -10.201 30.142 1.00 91.69 83 ARG A N 1
ATOM 632 C CA . ARG A 1 83 ? -16.544 -9.237 31.073 1.00 91.69 83 ARG A CA 1
ATOM 633 C C . ARG A 1 83 ? -17.995 -9.563 31.408 1.00 91.69 83 ARG A C 1
ATOM 635 O O . ARG A 1 83 ? -18.428 -9.268 32.520 1.00 91.69 83 ARG A O 1
ATOM 642 N N . GLU A 1 84 ? -18.727 -10.186 30.493 1.00 92.25 84 GLU A N 1
ATOM 643 C CA . GLU A 1 84 ? -20.127 -10.579 30.661 1.00 92.25 84 GLU A CA 1
ATOM 644 C C . GLU A 1 84 ? -20.423 -11.293 31.997 1.00 92.25 84 GLU A C 1
ATOM 646 O O . GLU A 1 84 ? -21.303 -10.824 32.722 1.00 92.25 84 GLU A O 1
ATOM 651 N N . PRO A 1 85 ? -19.675 -12.329 32.434 1.00 92.12 85 PRO A N 1
ATOM 652 C CA . PRO A 1 85 ? -19.962 -12.988 33.710 1.00 92.12 85 PRO A CA 1
ATOM 653 C C . PRO A 1 85 ? -19.744 -12.075 34.923 1.00 92.12 85 PRO A C 1
ATOM 655 O O . PRO A 1 85 ? -20.426 -12.227 35.937 1.00 92.12 85 PRO A O 1
ATOM 658 N N . ILE A 1 86 ? -18.814 -11.118 34.839 1.00 88.12 86 ILE A N 1
ATOM 659 C CA . ILE A 1 86 ? -18.567 -10.141 35.908 1.00 88.12 86 ILE A CA 1
ATOM 660 C C . ILE A 1 86 ? -19.724 -9.148 35.970 1.00 88.12 86 ILE A C 1
ATOM 662 O O . ILE A 1 86 ? -20.213 -8.871 37.062 1.00 88.12 86 ILE A O 1
ATOM 666 N N . ILE A 1 87 ? -20.183 -8.656 34.817 1.00 83.81 87 ILE A N 1
ATOM 667 C CA . ILE A 1 87 ? -21.316 -7.728 34.712 1.00 83.81 87 ILE A CA 1
ATOM 668 C C . ILE A 1 87 ? -22.598 -8.389 35.233 1.00 83.81 87 ILE A C 1
ATOM 670 O O . ILE A 1 87 ? -23.334 -7.786 36.015 1.00 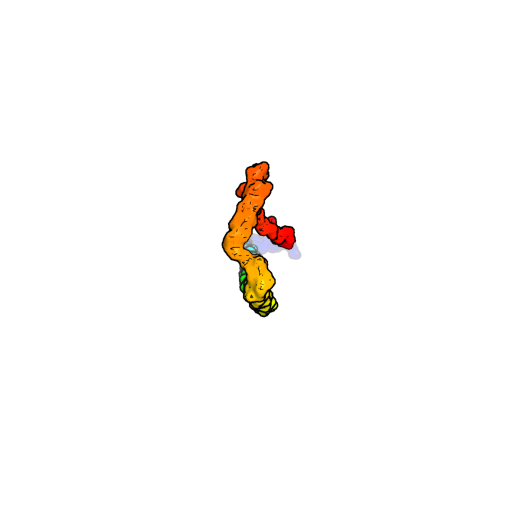83.81 87 ILE A O 1
ATOM 674 N N . LEU A 1 88 ? -22.856 -9.641 34.849 1.00 91.56 88 LEU A N 1
ATOM 675 C CA . LEU A 1 88 ? -24.013 -10.393 35.336 1.00 91.56 88 LEU A CA 1
ATOM 676 C C . LEU A 1 88 ? -23.930 -10.618 36.849 1.00 91.56 88 LEU A C 1
ATOM 678 O O . LEU A 1 88 ? -24.897 -10.344 37.559 1.00 91.56 88 LEU A O 1
ATOM 682 N N . ARG A 1 89 ? -22.766 -11.042 37.363 1.00 90.81 89 ARG A N 1
ATOM 683 C CA . ARG A 1 89 ? -22.563 -11.250 38.803 1.00 90.81 89 ARG A CA 1
ATOM 684 C C . ARG A 1 89 ? -22.708 -9.950 39.590 1.00 90.81 89 ARG A C 1
ATOM 686 O O . ARG A 1 89 ? -23.392 -9.948 40.606 1.00 90.81 89 ARG A O 1
ATOM 693 N N . SER A 1 90 ? -22.100 -8.851 39.144 1.00 84.00 90 SER A N 1
ATOM 694 C CA . SER A 1 90 ? -22.193 -7.567 39.845 1.00 84.00 90 SER A CA 1
ATOM 695 C C . SER A 1 90 ? -23.637 -7.067 39.873 1.00 84.00 90 SER A C 1
ATOM 697 O O . SER A 1 90 ? -24.143 -6.722 40.940 1.00 84.00 90 SER A O 1
ATOM 699 N N . THR A 1 91 ? -24.348 -7.145 38.748 1.00 88.06 91 THR A N 1
ATOM 700 C CA . THR A 1 91 ? -25.762 -6.750 38.661 1.00 88.06 91 THR A CA 1
ATOM 701 C C . THR A 1 91 ? -26.636 -7.584 39.595 1.00 88.06 91 THR A C 1
ATOM 703 O O . THR A 1 91 ? -27.483 -7.038 40.305 1.00 88.06 91 THR A O 1
ATOM 706 N N . ASP A 1 92 ? -26.418 -8.898 39.638 1.00 90.12 92 ASP A N 1
ATOM 707 C CA . ASP A 1 92 ? -27.198 -9.790 40.493 1.00 90.12 92 ASP A CA 1
ATOM 708 C C . ASP A 1 92 ? -26.891 -9.582 41.983 1.00 90.12 92 ASP A C 1
ATOM 710 O O . ASP A 1 92 ? -27.802 -9.539 42.812 1.00 90.12 92 ASP A O 1
ATOM 714 N N . THR A 1 93 ? -25.623 -9.333 42.333 1.00 85.06 93 THR A N 1
ATOM 715 C CA . THR A 1 93 ? -25.246 -8.973 43.710 1.00 85.06 93 THR A CA 1
ATOM 716 C C . THR A 1 93 ? -25.863 -7.647 44.150 1.00 85.06 93 THR A C 1
ATOM 718 O O . THR A 1 93 ? -26.391 -7.573 45.258 1.00 85.06 93 THR A O 1
ATOM 721 N N . VAL A 1 94 ? -25.887 -6.624 43.285 1.00 84.94 94 VAL A N 1
ATOM 722 C CA . VAL A 1 94 ? -26.550 -5.341 43.572 1.00 84.94 94 VAL A CA 1
ATOM 723 C C . VAL A 1 94 ? -28.053 -5.539 43.743 1.00 84.94 94 VAL A C 1
ATOM 725 O O . VAL A 1 94 ? -28.623 -5.030 44.706 1.00 84.94 94 VAL A O 1
ATOM 728 N N . ARG A 1 95 ? -28.700 -6.324 42.871 1.00 85.75 95 ARG A N 1
ATOM 729 C CA . ARG A 1 95 ? -30.132 -6.644 42.986 1.00 85.75 95 ARG A CA 1
ATOM 730 C C . ARG A 1 95 ? -30.442 -7.364 44.297 1.00 85.75 95 ARG A C 1
ATOM 732 O O . ARG A 1 95 ? -31.381 -6.987 44.993 1.00 85.75 95 ARG A O 1
ATOM 739 N N . THR A 1 96 ? -29.641 -8.367 44.641 1.00 84.31 96 THR A N 1
ATOM 740 C CA . THR A 1 96 ? -29.795 -9.144 45.877 1.00 84.31 96 THR A CA 1
ATOM 741 C C . THR A 1 96 ? -29.606 -8.251 47.101 1.00 84.31 96 THR A C 1
ATOM 743 O O . THR A 1 96 ? -30.429 -8.271 48.015 1.00 84.31 96 THR A O 1
ATOM 746 N N . TYR A 1 97 ? -28.574 -7.402 47.101 1.00 79.75 97 TYR A N 1
ATOM 747 C CA . TYR A 1 97 ? -28.340 -6.443 48.176 1.00 79.75 97 TYR A CA 1
ATOM 748 C C . TYR A 1 97 ? -29.494 -5.442 48.306 1.00 79.75 97 TYR A C 1
ATOM 750 O O . TYR A 1 97 ? -29.992 -5.238 49.412 1.00 79.75 97 TYR A O 1
ATOM 758 N N . ALA A 1 98 ? -29.986 -4.885 47.196 1.00 79.06 98 ALA A N 1
ATOM 759 C CA . ALA A 1 98 ? -31.100 -3.937 47.174 1.00 79.06 98 ALA A CA 1
ATOM 760 C C . ALA A 1 98 ? -32.413 -4.521 47.726 1.00 79.06 98 ALA A C 1
ATOM 762 O O . ALA A 1 98 ? -33.247 -3.769 48.218 1.00 79.06 98 ALA A O 1
ATOM 763 N N . GLN A 1 99 ? -32.601 -5.845 47.694 1.00 81.44 99 GLN A N 1
ATOM 764 C CA . GLN A 1 99 ? -33.765 -6.515 48.294 1.00 81.44 99 GLN A CA 1
ATOM 765 C C . GLN A 1 99 ? -33.659 -6.657 49.825 1.00 81.44 99 GLN A C 1
ATOM 767 O O . GLN A 1 99 ? -34.678 -6.800 50.512 1.00 81.44 99 GLN A O 1
ATOM 772 N N . THR A 1 100 ? -32.452 -6.578 50.395 1.00 82.44 100 THR A N 1
ATOM 773 C CA . THR A 1 100 ? -32.245 -6.641 51.852 1.00 82.44 100 THR A CA 1
ATOM 774 C C . THR A 1 100 ? -32.789 -5.394 52.559 1.00 82.44 100 THR A C 1
ATOM 776 O O . THR A 1 100 ? -32.995 -4.351 51.947 1.00 82.44 100 THR A O 1
ATOM 779 N N . ALA A 1 101 ? -33.031 -5.466 53.873 1.00 75.56 101 ALA A N 1
ATOM 780 C CA . ALA A 1 101 ? -33.510 -4.309 54.641 1.00 75.56 101 ALA A CA 1
ATOM 781 C C . ALA A 1 101 ? -32.512 -3.131 54.637 1.00 75.56 101 ALA A C 1
ATOM 783 O O . ALA A 1 101 ? -32.928 -1.981 54.533 1.00 75.56 101 ALA A O 1
ATOM 784 N N . ALA A 1 102 ? -31.205 -3.419 54.688 1.00 73.25 102 ALA A N 1
ATOM 785 C CA . ALA A 1 102 ? -30.147 -2.411 54.617 1.00 73.25 102 ALA A CA 1
ATOM 786 C C . ALA A 1 102 ? -30.035 -1.788 53.213 1.00 73.25 102 ALA A C 1
ATOM 788 O O . ALA A 1 102 ? -29.948 -0.568 53.086 1.00 73.25 102 ALA A O 1
ATOM 789 N N . GLY A 1 103 ? -30.117 -2.606 52.158 1.00 67.31 103 GLY A N 1
ATOM 790 C CA . GLY A 1 103 ? -30.124 -2.124 50.776 1.00 67.31 103 GLY A CA 1
ATOM 791 C C . GLY A 1 103 ? -31.373 -1.312 50.433 1.00 67.31 103 GLY A C 1
ATOM 792 O O . GLY A 1 103 ? -31.244 -0.241 49.855 1.00 67.31 103 GLY A O 1
ATOM 793 N N . ARG A 1 104 ? -32.566 -1.730 50.880 1.00 67.94 104 ARG A N 1
ATOM 794 C CA . ARG A 1 104 ? -33.810 -0.947 50.731 1.00 67.94 104 ARG A CA 1
ATOM 795 C C . ARG A 1 104 ? -33.779 0.391 51.470 1.00 67.94 104 ARG A C 1
ATOM 797 O O . ARG A 1 104 ? -34.440 1.327 51.046 1.00 67.94 104 ARG A O 1
ATOM 804 N N . ALA A 1 105 ? -33.031 0.497 52.568 1.00 65.69 105 ALA A N 1
ATOM 805 C CA . ALA A 1 105 ? -32.859 1.762 53.281 1.00 65.69 105 ALA A CA 1
ATOM 806 C C . ALA A 1 105 ? -31.906 2.739 52.557 1.00 65.69 105 ALA A C 1
ATOM 808 O O . ALA A 1 105 ? -32.020 3.951 52.771 1.00 65.69 105 ALA A O 1
ATOM 809 N N . ALA A 1 106 ? -30.991 2.217 51.725 1.00 63.31 106 ALA A N 1
ATOM 810 C CA . ALA A 1 106 ? -30.041 2.973 50.902 1.00 63.31 106 ALA A CA 1
ATOM 811 C C . ALA A 1 106 ? -30.575 3.279 49.487 1.00 63.31 106 ALA A C 1
ATOM 813 O O . ALA A 1 106 ? -30.316 4.357 48.960 1.00 63.31 106 ALA A O 1
ATOM 814 N N . CYS A 1 107 ? -31.361 2.380 48.885 1.00 59.69 107 CYS A N 1
ATOM 815 C CA . CYS A 1 107 ? -32.176 2.646 47.698 1.00 59.69 107 CYS A CA 1
ATOM 816 C C . CYS A 1 107 ? -33.379 3.498 48.122 1.00 59.69 107 CYS A C 1
ATOM 818 O O . CYS A 1 107 ? -34.434 2.988 48.490 1.00 59.69 107 CYS A O 1
ATOM 820 N N . LEU A 1 108 ? -33.169 4.808 48.163 1.00 60.25 108 LEU A N 1
ATOM 821 C CA . LEU A 1 108 ? -34.085 5.766 48.764 1.00 60.25 108 LEU A CA 1
ATOM 822 C C . LEU A 1 108 ? -35.482 5.767 48.114 1.00 60.25 108 LEU A C 1
ATOM 824 O O . LEU A 1 108 ? -35.575 5.748 46.887 1.00 60.25 108 LEU A O 1
ATOM 828 N N . PRO A 1 109 ? -36.579 5.874 48.893 1.00 59.41 109 PRO A N 1
ATOM 829 C CA . PRO A 1 109 ? -37.866 6.293 48.342 1.00 59.41 109 PRO A CA 1
ATOM 830 C C . PRO A 1 109 ? -37.733 7.703 47.744 1.00 59.41 109 PRO A C 1
ATOM 832 O O . PRO A 1 109 ? -36.928 8.502 48.227 1.00 59.41 109 PRO A O 1
ATOM 835 N N . ALA A 1 110 ? -38.528 8.012 46.713 1.00 58.72 110 ALA A N 1
ATOM 836 C CA . ALA A 1 110 ? -38.461 9.264 45.943 1.00 58.72 110 ALA A CA 1
ATOM 837 C C . ALA A 1 110 ? -38.414 10.539 46.812 1.00 58.72 110 ALA A C 1
ATOM 839 O O . ALA A 1 110 ? -37.783 11.522 46.432 1.00 58.72 110 ALA A O 1
ATOM 840 N N . ASP A 1 111 ? -39.008 10.505 48.006 1.00 55.09 111 ASP A N 1
ATOM 841 C CA . ASP A 1 111 ? -38.996 11.621 48.954 1.00 55.09 111 ASP A CA 1
ATOM 842 C C . ASP A 1 111 ? -37.608 11.936 49.529 1.00 55.09 111 ASP A C 1
ATOM 844 O O . ASP A 1 111 ? -37.299 13.102 49.763 1.00 55.09 111 ASP A O 1
ATOM 848 N N . ARG A 1 112 ? -36.733 10.938 49.726 1.00 58.47 112 ARG A N 1
ATOM 849 C CA . ARG A 1 112 ? -35.367 11.200 50.217 1.00 58.47 112 ARG A CA 1
ATOM 850 C C . ARG A 1 112 ? -34.429 11.641 49.083 1.00 58.47 112 ARG A C 1
ATOM 852 O O . ARG A 1 112 ? -33.507 12.394 49.359 1.00 58.47 112 ARG A O 1
ATOM 859 N N . VAL A 1 113 ? -34.700 11.254 47.829 1.00 63.81 113 VAL A N 1
ATOM 860 C CA . VAL A 1 113 ? -34.018 11.820 46.643 1.00 63.81 113 VAL A CA 1
ATOM 861 C C . VAL A 1 113 ? -34.397 13.291 46.476 1.00 63.81 113 VAL A C 1
ATOM 863 O O . VAL A 1 113 ? -33.508 14.125 46.415 1.00 63.81 113 VAL A O 1
ATOM 866 N N . ARG A 1 114 ? -35.692 13.633 46.582 1.00 62.78 114 ARG A N 1
ATOM 867 C CA . ARG A 1 114 ? -36.148 15.036 46.621 1.00 62.78 114 ARG A CA 1
ATOM 868 C C . ARG A 1 114 ? -35.512 15.846 47.747 1.00 62.78 114 ARG A C 1
ATOM 870 O O . ARG A 1 114 ? -35.239 17.020 47.555 1.00 62.78 114 ARG A O 1
ATOM 877 N N . GLY A 1 115 ? -35.295 15.238 48.914 1.00 67.00 115 GLY A N 1
ATOM 878 C CA . GLY A 1 115 ? -34.597 15.888 50.025 1.00 67.00 115 GLY A CA 1
ATOM 879 C C . GLY A 1 115 ? -33.116 16.154 49.739 1.00 67.00 115 GLY A C 1
ATOM 880 O O . GLY A 1 115 ? -32.606 17.180 50.168 1.00 67.00 115 GLY A O 1
ATOM 881 N N . ILE A 1 116 ? -32.439 15.266 49.004 1.00 66.00 116 ILE A N 1
ATOM 882 C CA . ILE A 1 116 ? -31.053 15.481 48.563 1.00 66.00 116 ILE A CA 1
ATOM 883 C C . ILE A 1 116 ? -31.009 16.535 47.458 1.00 66.00 116 ILE A C 1
ATOM 885 O O . ILE A 1 116 ? -30.214 17.451 47.575 1.00 66.00 116 ILE A O 1
ATOM 889 N N . ASP A 1 117 ? -31.892 16.471 46.459 1.00 68.25 117 ASP A N 1
ATOM 890 C CA . ASP A 1 117 ? -31.974 17.478 45.392 1.00 68.25 117 ASP A CA 1
ATOM 891 C C . ASP A 1 117 ? -32.297 18.873 45.956 1.00 68.25 117 ASP A C 1
ATOM 893 O O . ASP A 1 117 ? -31.749 19.873 45.502 1.00 68.25 117 ASP A O 1
ATOM 897 N N . ALA A 1 118 ? -33.167 18.950 46.971 1.00 73.88 118 ALA A N 1
ATOM 898 C CA . ALA A 1 118 ? -33.472 20.196 47.672 1.00 73.88 118 ALA A CA 1
ATOM 899 C C . ALA A 1 118 ? -32.274 20.702 48.489 1.00 73.88 118 ALA A C 1
ATOM 901 O O . ALA A 1 118 ? -31.977 21.890 48.450 1.00 73.88 118 ALA A O 1
ATOM 902 N N . LEU A 1 119 ? -31.561 19.810 49.183 1.00 73.94 119 LEU A N 1
ATOM 903 C CA . LEU A 1 119 ? -30.356 20.161 49.936 1.00 73.94 119 LEU A CA 1
ATOM 904 C C . LEU A 1 119 ? -29.208 20.598 49.015 1.00 73.94 119 LEU A C 1
ATOM 906 O O . LEU A 1 119 ? -28.466 21.506 49.362 1.00 73.94 119 LEU A O 1
ATOM 910 N N . ASP A 1 120 ? -29.072 19.970 47.850 1.00 74.06 120 ASP A N 1
ATOM 911 C CA . ASP A 1 120 ? -28.102 20.321 46.811 1.00 74.06 120 ASP A CA 1
ATOM 912 C C . ASP A 1 120 ? -28.439 21.695 46.216 1.00 74.06 120 ASP A C 1
ATOM 914 O O . ASP A 1 120 ? -27.591 22.584 46.163 1.00 74.06 120 ASP A O 1
ATOM 918 N N . ALA A 1 121 ? -29.716 21.924 45.891 1.00 75.12 121 ALA A N 1
ATOM 919 C CA . ALA A 1 121 ? -30.203 23.223 45.442 1.00 75.12 121 ALA A CA 1
ATOM 920 C C . ALA A 1 121 ? -29.991 24.328 46.490 1.00 75.12 121 ALA A C 1
ATOM 922 O O . ALA A 1 121 ? -29.646 25.443 46.115 1.00 75.12 121 ALA A O 1
ATOM 923 N N . GLU A 1 122 ? -30.164 24.037 47.783 1.00 76.62 122 GLU A N 1
ATOM 924 C CA . GLU A 1 122 ? -29.883 24.977 48.878 1.00 76.62 122 GLU A CA 1
ATOM 925 C C . GLU A 1 122 ? -28.379 25.224 49.062 1.00 76.62 122 GLU A C 1
ATOM 927 O O . GLU A 1 122 ? -27.962 26.363 49.265 1.00 76.62 122 GLU A O 1
ATOM 932 N N . LEU A 1 123 ? -27.552 24.181 48.963 1.00 76.56 123 LEU A N 1
ATOM 933 C CA . LEU A 1 123 ? -26.104 24.271 49.158 1.00 76.56 123 LEU A CA 1
ATOM 934 C C . LEU A 1 123 ? -25.410 25.043 48.027 1.00 76.56 123 LEU A C 1
ATOM 936 O O . LEU A 1 123 ? -24.401 25.706 48.267 1.00 76.56 123 LEU A O 1
ATOM 940 N N . PHE A 1 124 ? -25.963 24.979 46.815 1.00 71.12 124 PHE A N 1
ATOM 941 C CA . PHE A 1 124 ? -25.443 25.654 45.625 1.00 71.12 124 PHE A CA 1
ATOM 942 C C . PHE A 1 124 ? -26.283 26.864 45.180 1.00 71.12 124 PHE A C 1
ATOM 944 O O . PHE A 1 124 ? -26.003 27.437 44.129 1.00 71.12 124 PHE A O 1
ATOM 951 N N . ALA A 1 125 ? -27.269 27.299 45.977 1.00 69.62 125 ALA A N 1
ATOM 952 C CA . ALA A 1 125 ? -28.147 28.434 45.659 1.00 69.62 125 ALA A CA 1
ATOM 953 C C . ALA A 1 125 ? -27.387 29.753 45.421 1.00 69.62 125 ALA A C 1
ATOM 955 O O . ALA A 1 125 ? -27.828 30.585 44.628 1.00 69.62 125 ALA A O 1
ATOM 956 N N . ASP A 1 126 ? -26.239 29.919 46.082 1.00 61.97 126 ASP A N 1
ATOM 957 C CA . ASP A 1 126 ? -25.403 31.121 46.021 1.00 61.97 126 ASP A CA 1
ATOM 958 C C . ASP A 1 126 ? -24.120 30.936 45.183 1.00 61.97 126 ASP A C 1
ATOM 960 O O . ASP A 1 126 ? -23.289 31.846 45.127 1.00 61.97 126 ASP A O 1
ATOM 964 N N . ASP A 1 127 ? -23.932 29.784 44.519 1.00 58.62 127 ASP A N 1
ATOM 965 C CA . ASP A 1 127 ? -22.765 29.531 43.662 1.00 58.62 127 ASP A CA 1
ATOM 966 C C . ASP A 1 127 ? -23.091 29.824 42.179 1.00 58.62 127 ASP A C 1
ATOM 968 O O . ASP A 1 127 ? -23.723 29.005 41.501 1.00 58.62 127 ASP A O 1
ATOM 972 N N . PRO A 1 128 ? -22.643 30.964 41.609 1.00 57.44 128 PRO A N 1
ATOM 973 C CA . PRO A 1 128 ? -22.912 31.307 40.212 1.00 57.44 128 PRO A CA 1
ATOM 974 C C . PRO A 1 128 ? -22.221 30.371 39.202 1.00 57.44 128 PRO A C 1
ATOM 976 O O . PRO A 1 128 ? -22.454 30.507 38.000 1.00 57.44 128 PRO A O 1
ATOM 979 N N . ALA A 1 129 ? -21.382 29.426 39.648 1.00 57.56 129 ALA A N 1
ATOM 980 C CA . ALA A 1 129 ? -20.727 28.433 38.793 1.00 57.56 129 ALA A CA 1
ATOM 981 C C . ALA A 1 129 ? -21.484 27.088 38.684 1.00 57.56 129 ALA A C 1
ATOM 983 O O . ALA A 1 129 ? -21.046 26.203 37.942 1.00 57.56 129 ALA A O 1
ATOM 984 N N . GLY A 1 130 ? -22.608 26.911 39.391 1.00 51.28 130 GLY A N 1
ATOM 985 C CA . GLY A 1 130 ? -23.317 25.626 39.497 1.00 51.28 130 GLY A CA 1
ATOM 986 C C . GLY A 1 130 ? -24.141 25.196 38.274 1.00 51.28 130 GLY A C 1
ATOM 987 O O . GLY A 1 130 ? -24.462 24.018 38.140 1.00 51.28 130 GLY A O 1
ATOM 988 N N . ALA A 1 131 ? -24.459 26.098 37.341 1.00 51.53 131 ALA A N 1
ATOM 989 C CA . ALA A 1 131 ? -25.402 25.798 36.255 1.00 51.53 131 ALA A CA 1
ATOM 990 C C . ALA A 1 131 ? -24.830 24.955 35.090 1.00 51.53 131 ALA A C 1
ATOM 992 O O . ALA A 1 131 ? -25.591 24.555 34.212 1.00 51.53 131 ALA A O 1
ATOM 993 N N . SER A 1 132 ? -23.523 24.661 35.067 1.00 49.50 132 SER A N 1
ATOM 994 C CA . SER A 1 132 ? -22.864 24.075 33.880 1.00 49.50 132 SER A CA 1
ATOM 995 C C . SER A 1 132 ? -22.161 22.735 34.118 1.00 49.50 132 SER A C 1
ATOM 997 O O . SER A 1 132 ? -21.627 22.156 33.175 1.00 49.50 132 SER A O 1
ATOM 999 N N . ARG A 1 133 ? -22.125 22.209 35.350 1.00 50.84 133 ARG A N 1
ATOM 1000 C CA . ARG A 1 133 ? -21.269 21.049 35.687 1.00 50.84 133 ARG A CA 1
ATOM 1001 C C . ARG A 1 133 ? -21.921 19.675 35.444 1.00 50.84 133 ARG A C 1
ATOM 1003 O O . ARG A 1 133 ? -21.374 18.655 35.843 1.00 50.84 133 ARG A O 1
ATOM 1010 N N . GLY A 1 134 ? -23.071 19.638 34.766 1.00 47.88 134 GLY A N 1
ATOM 1011 C CA . GLY A 1 134 ? -23.705 18.399 34.288 1.00 47.88 134 GLY A CA 1
ATOM 1012 C C . GLY A 1 134 ? -23.174 17.898 32.937 1.00 47.88 134 GLY A C 1
ATOM 1013 O O . GLY A 1 134 ? -23.454 16.765 32.559 1.00 47.88 134 GLY A O 1
ATOM 1014 N N . GLU A 1 135 ? -22.393 18.719 32.227 1.00 46.47 135 GLU A N 1
ATOM 1015 C CA . GLU A 1 135 ? -21.802 18.395 30.919 1.00 46.47 135 GLU A CA 1
ATOM 1016 C C . GLU A 1 135 ? -20.266 18.365 30.956 1.00 46.47 135 GLU A C 1
ATOM 1018 O O . GLU A 1 135 ? -19.618 18.470 29.914 1.00 46.47 135 GLU A O 1
ATOM 1023 N N . GLU A 1 136 ? -19.651 18.213 32.137 1.00 45.69 136 GLU A N 1
ATOM 1024 C CA . GLU A 1 136 ? -18.215 17.930 32.216 1.00 45.69 136 GLU A CA 1
ATOM 1025 C C . GLU A 1 136 ? -17.998 16.521 31.649 1.00 45.69 136 GLU A C 1
ATOM 1027 O O . GLU A 1 136 ? -18.180 15.500 32.317 1.00 45.69 136 GLU A O 1
ATOM 1032 N N . ALA A 1 137 ? -17.727 16.498 30.347 1.00 48.19 137 ALA A N 1
ATOM 1033 C CA . ALA A 1 137 ? -17.488 15.322 29.547 1.00 48.19 137 ALA A CA 1
ATOM 1034 C C . ALA A 1 137 ? -16.556 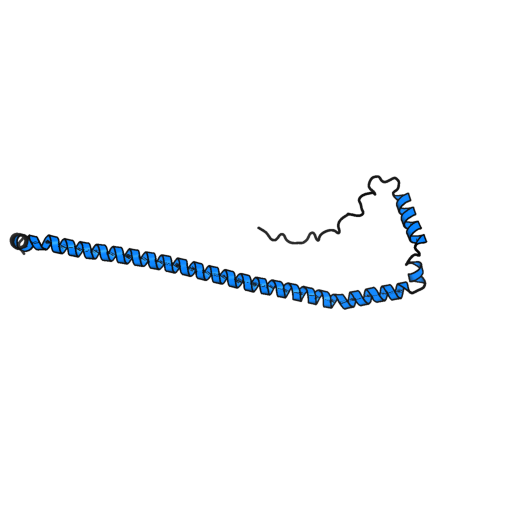14.368 30.293 1.00 48.19 137 ALA A C 1
ATOM 1036 O O . ALA A 1 137 ? -15.455 14.740 30.701 1.00 48.19 137 ALA A O 1
ATOM 1037 N N . VAL A 1 138 ? -17.019 13.125 30.432 1.00 47.62 138 VAL A N 1
ATOM 1038 C CA . VAL A 1 138 ? -16.204 11.955 30.758 1.00 47.62 138 VAL A CA 1
ATOM 1039 C C . VAL A 1 138 ? -14.844 12.128 30.089 1.00 47.62 138 VAL A C 1
ATOM 1041 O O . VAL A 1 138 ? -14.779 12.188 28.861 1.00 47.62 138 VAL A O 1
ATOM 1044 N N . HIS A 1 139 ? -13.792 12.286 30.899 1.00 48.25 139 HIS A N 1
ATOM 1045 C CA . HIS A 1 139 ? -12.428 12.482 30.423 1.00 48.25 139 HIS A CA 1
ATOM 1046 C C . HIS A 1 139 ? -12.131 11.471 29.311 1.00 48.25 139 HIS A C 1
ATOM 1048 O O . HIS A 1 139 ? -12.116 10.263 29.550 1.00 48.25 139 HIS A O 1
ATOM 1054 N N . GLY A 1 140 ? -11.951 11.965 28.085 1.00 46.12 140 GLY A N 1
ATOM 1055 C CA . GLY A 1 140 ? -11.452 11.145 26.993 1.00 46.12 140 GLY A CA 1
ATOM 1056 C C . GLY A 1 140 ? -10.060 10.658 27.371 1.00 46.12 140 GLY A C 1
ATOM 1057 O O . GLY A 1 140 ? -9.234 11.469 27.790 1.00 46.12 140 GLY A O 1
ATOM 1058 N N . ASP A 1 141 ? -9.829 9.349 27.258 1.00 47.22 141 ASP A N 1
ATOM 1059 C CA . ASP A 1 141 ? -8.520 8.721 27.440 1.00 47.22 141 ASP A CA 1
ATOM 1060 C C . ASP A 1 141 ? -7.435 9.562 26.746 1.00 47.22 141 ASP A C 1
ATOM 1062 O O . ASP A 1 141 ? -7.350 9.614 25.518 1.00 47.22 141 ASP A O 1
ATOM 1066 N N . ALA A 1 142 ? -6.603 10.232 27.544 1.00 51.88 142 ALA A N 1
ATOM 1067 C CA . ALA A 1 142 ? -5.531 11.104 27.068 1.00 51.88 142 ALA A CA 1
ATOM 1068 C C . ALA A 1 142 ? -4.317 10.327 26.513 1.00 51.88 142 ALA A C 1
ATOM 1070 O O . ALA A 1 142 ? -3.333 10.942 26.116 1.00 51.88 142 ALA A O 1
ATOM 1071 N N . ASP A 1 143 ? -4.397 8.994 26.440 1.00 52.69 143 ASP A N 1
ATOM 1072 C CA . ASP A 1 143 ? -3.301 8.107 26.027 1.00 52.69 143 ASP A CA 1
ATOM 1073 C C . ASP A 1 143 ? -3.512 7.439 24.656 1.00 52.69 143 ASP A C 1
ATOM 1075 O O . ASP A 1 143 ? -2.860 6.445 24.331 1.00 52.69 143 ASP A O 1
ATOM 1079 N N . ALA A 1 144 ? -4.384 7.972 23.795 1.00 50.25 144 ALA A N 1
ATOM 1080 C CA . ALA A 1 144 ? -4.409 7.538 22.398 1.00 50.25 144 ALA A CA 1
ATOM 1081 C C . ALA A 1 144 ? -3.167 8.089 21.657 1.00 50.25 144 ALA A C 1
ATOM 1083 O O . ALA A 1 144 ? -3.067 9.305 21.466 1.00 50.25 144 ALA A O 1
ATOM 1084 N N . PRO A 1 145 ? -2.210 7.248 21.206 1.00 48.34 145 PRO A N 1
ATOM 1085 C CA . PRO A 1 145 ? -1.065 7.733 20.447 1.00 48.34 145 PRO A CA 1
ATOM 1086 C C . PRO A 1 145 ? -1.538 8.356 19.130 1.00 48.34 145 PRO A C 1
ATOM 1088 O O . PRO A 1 145 ? -2.315 7.753 18.387 1.00 48.34 145 PRO A O 1
ATOM 1091 N N . ALA A 1 146 ? -1.034 9.555 18.826 1.00 52.47 146 ALA A N 1
ATOM 1092 C CA . ALA A 1 146 ? -1.282 10.237 17.565 1.00 52.47 146 ALA A CA 1
ATOM 1093 C C . ALA A 1 146 ? -0.778 9.376 16.396 1.00 52.47 146 ALA A C 1
ATOM 1095 O O . ALA A 1 146 ? 0.420 9.297 16.119 1.00 52.47 146 ALA A O 1
ATOM 1096 N N . THR A 1 147 ? -1.698 8.720 15.691 1.00 54.75 147 THR A N 1
ATOM 1097 C CA . THR A 1 147 ? -1.413 8.149 14.376 1.00 54.75 147 THR A CA 1
ATOM 1098 C C . THR A 1 147 ? -1.214 9.306 13.409 1.00 54.75 147 THR A C 1
ATOM 1100 O O . THR A 1 147 ? -2.161 10.021 13.082 1.00 54.75 147 THR A O 1
ATOM 1103 N N . GLY A 1 148 ? 0.043 9.516 13.029 1.00 51.38 148 GLY A N 1
ATOM 1104 C CA . GLY A 1 148 ? 0.477 10.642 12.222 1.00 51.38 148 GLY A CA 1
ATOM 1105 C C . GLY A 1 148 ? -0.164 10.722 10.840 1.00 51.38 148 GLY A C 1
ATOM 1106 O O . GLY A 1 148 ? -0.614 9.730 10.256 1.00 51.38 148 GLY A O 1
ATOM 1107 N N . ARG A 1 149 ? -0.116 11.937 10.306 1.00 39.53 149 ARG A N 1
ATOM 1108 C CA . ARG A 1 149 ? 0.012 12.201 8.882 1.00 39.53 149 ARG A CA 1
ATOM 1109 C C . ARG A 1 149 ? 0.856 13.454 8.699 1.00 39.53 149 ARG A C 1
ATOM 1111 O O . ARG A 1 149 ? 0.665 14.393 9.501 1.00 39.53 149 ARG A O 1
#

Foldseek 3Di:
DDPVVVVVVCVVCVVCVVVVVVVVVVVVVVVVVVVVVVVVVVVVVVVVVVVVVVVVVVVVVVVVVVVVVVVVVVVVVVVCVVCVVVVVVVVVVLVVQCPDPVNVVVVDDPVVVVVVVVVVCVVCVPPPVPPPPVPPDDDDPPPDPDPDD

pLDDT: mean 79.15, std 16.8, range [39.53, 96.62]